Protein AF-A0A6V7LCH4-F1 (afdb_monomer_lite)

pLDDT: mean 82.29, std 14.33, range [41.88, 94.69]

Sequence (71 aa):
GADCSKSVCPVLCSSHGQYGGGVCHCEEGWKGAECDIPLGDCQVPDCNQHGQCVRGSCVCNPGWKGQFCED

Organism: NCBI:txid1563983

Radius of gyration: 16.6 Å; chains: 1; bounding box: 30×20×55 Å

Secondary structure (DSSP, 8-state):
----TT-----GGGGSEEEETTEEEEPTTEESTTS-EETTS-SSGGGGGTEEEETTEEEEPTT--SSSS--

Structure (mmCIF, N/CA/C/O backbone):
data_AF-A0A6V7LCH4-F1
#
_entry.id   AF-A0A6V7LCH4-F1
#
loop_
_atom_site.group_PDB
_atom_site.id
_atom_site.type_symbol
_atom_site.label_atom_id
_atom_site.label_alt_id
_atom_site.label_comp_id
_atom_site.label_asym_id
_atom_site.label_entity_id
_atom_site.label_seq_id
_atom_site.pdbx_PDB_ins_code
_atom_site.Cartn_x
_atom_site.Cartn_y
_atom_site.Cartn_z
_atom_site.occupancy
_atom_site.B_iso_or_equiv
_atom_site.auth_seq_id
_atom_site.auth_comp_id
_atom_site.auth_asym_id
_atom_site.auth_atom_id
_atom_site.pdbx_PDB_model_num
ATOM 1 N N . GLY A 1 1 ? 11.113 1.067 -40.704 1.00 41.88 1 GLY A N 1
ATOM 2 C CA . GLY A 1 1 ? 11.279 0.893 -39.251 1.00 41.88 1 GLY A CA 1
ATOM 3 C C . GLY A 1 1 ? 10.473 1.977 -38.592 1.00 41.88 1 GLY A C 1
ATOM 4 O O . GLY A 1 1 ? 10.638 3.119 -38.994 1.00 41.88 1 GLY A O 1
ATOM 5 N N . ALA A 1 2 ? 9.533 1.616 -37.721 1.00 42.53 2 ALA A N 1
ATOM 6 C CA . ALA A 1 2 ? 8.666 2.589 -37.070 1.00 42.53 2 ALA A CA 1
ATOM 7 C C . ALA A 1 2 ? 9.509 3.587 -36.263 1.00 42.53 2 ALA A C 1
ATOM 9 O O . ALA A 1 2 ? 10.448 3.208 -35.566 1.00 42.53 2 ALA A O 1
ATOM 10 N N . ASP A 1 3 ? 9.187 4.857 -36.460 1.00 47.62 3 ASP A N 1
ATOM 11 C CA . ASP A 1 3 ? 9.853 6.034 -35.928 1.00 47.62 3 ASP A CA 1
ATOM 12 C C . ASP A 1 3 ? 9.905 5.995 -34.387 1.00 47.62 3 ASP A C 1
ATOM 14 O O . ASP A 1 3 ? 8.878 6.001 -33.714 1.00 47.62 3 ASP A O 1
ATOM 18 N N . CYS A 1 4 ? 11.117 5.918 -33.825 1.00 59.97 4 CYS A N 1
ATOM 19 C CA . CYS A 1 4 ? 11.385 5.866 -32.379 1.00 59.97 4 CYS A CA 1
ATOM 20 C C . CYS A 1 4 ? 11.444 7.278 -31.749 1.00 59.97 4 CYS A C 1
ATOM 22 O O . CYS A 1 4 ? 12.042 7.478 -30.695 1.00 59.97 4 CYS A O 1
ATOM 24 N N . SER A 1 5 ? 10.864 8.301 -32.393 1.00 59.22 5 SER A N 1
ATOM 25 C CA . SER A 1 5 ? 10.973 9.700 -31.943 1.00 59.22 5 SER A CA 1
ATOM 26 C C . SER A 1 5 ? 9.879 10.116 -30.945 1.00 59.22 5 SER A C 1
ATOM 28 O O . SER A 1 5 ? 9.746 11.283 -30.576 1.00 59.22 5 SER A O 1
ATOM 30 N N . LYS A 1 6 ? 9.080 9.156 -30.469 1.00 51.50 6 LYS A N 1
ATOM 31 C CA . LYS A 1 6 ? 8.011 9.372 -29.485 1.00 51.50 6 LYS A CA 1
ATOM 32 C C . LYS A 1 6 ? 8.078 8.361 -28.344 1.00 51.50 6 LYS A C 1
ATOM 34 O O . LYS A 1 6 ? 7.048 7.909 -27.864 1.00 51.50 6 LYS A O 1
ATOM 39 N N . SER A 1 7 ? 9.270 8.031 -27.858 1.00 45.25 7 SER A N 1
ATOM 40 C CA . SER A 1 7 ? 9.409 7.301 -26.591 1.00 45.25 7 SER A CA 1
ATOM 41 C C . SER A 1 7 ? 9.203 8.239 -25.399 1.00 45.25 7 SER A C 1
ATOM 43 O O . SER A 1 7 ? 10.021 8.301 -24.488 1.00 45.25 7 SER A O 1
ATOM 45 N N . VAL A 1 8 ? 8.068 8.948 -25.366 1.00 45.81 8 VAL A N 1
ATOM 46 C CA . VAL A 1 8 ? 7.399 9.144 -24.078 1.00 45.81 8 VAL A CA 1
ATOM 47 C C . VAL A 1 8 ? 6.811 7.775 -23.782 1.00 45.81 8 VAL A C 1
ATOM 49 O O . VAL A 1 8 ? 5.637 7.516 -24.032 1.00 45.81 8 VAL A O 1
ATOM 52 N N . CYS A 1 9 ? 7.672 6.844 -23.369 1.00 48.84 9 CYS A N 1
ATOM 53 C CA . CYS A 1 9 ? 7.188 5.648 -22.717 1.00 48.84 9 CYS A CA 1
ATOM 54 C C . CYS A 1 9 ? 6.333 6.191 -21.567 1.00 48.84 9 CYS A C 1
ATOM 56 O O . CYS A 1 9 ? 6.876 6.980 -20.780 1.00 48.84 9 CYS A O 1
ATOM 58 N N . PRO A 1 10 ? 5.020 5.890 -21.489 1.00 54.12 10 PRO A N 1
ATOM 59 C CA . PRO A 1 10 ? 4.288 6.173 -20.261 1.00 54.12 10 PRO A CA 1
ATOM 60 C C . PRO A 1 10 ? 5.154 5.598 -19.152 1.00 54.12 10 PRO A C 1
ATOM 62 O O . PRO A 1 10 ? 5.688 4.506 -19.337 1.00 54.12 10 PRO A O 1
ATOM 65 N N . VAL A 1 11 ? 5.442 6.391 -18.122 1.00 61.53 11 VAL A N 1
ATOM 66 C CA . VAL A 1 11 ? 6.401 6.021 -17.082 1.00 61.53 11 VAL A CA 1
ATOM 67 C C . VAL A 1 11 ? 5.939 4.688 -16.487 1.00 61.53 11 VAL A C 1
ATOM 69 O O . VAL A 1 11 ? 5.051 4.661 -15.643 1.00 61.53 11 VAL A O 1
ATOM 72 N N . LEU A 1 12 ? 6.471 3.577 -17.004 1.00 71.88 12 LEU A N 1
ATOM 73 C CA . LEU A 1 12 ? 6.046 2.238 -16.627 1.00 71.88 12 LEU A CA 1
ATOM 74 C C . LEU A 1 12 ? 6.529 2.026 -15.202 1.00 71.88 12 LEU A C 1
ATOM 76 O O . LEU A 1 12 ? 7.695 2.304 -14.901 1.00 71.88 12 LEU A O 1
ATOM 80 N N . CYS A 1 13 ? 5.632 1.567 -14.334 1.00 80.12 13 CYS A N 1
ATOM 81 C CA . CYS A 1 13 ? 5.946 1.363 -12.925 1.00 80.12 13 CYS A CA 1
ATOM 82 C C . CYS A 1 13 ? 6.382 2.655 -12.210 1.00 80.12 13 CYS A C 1
ATOM 84 O O . CYS A 1 13 ? 7.235 2.614 -11.323 1.00 80.12 13 CYS A O 1
ATOM 86 N N . SER A 1 14 ? 5.870 3.813 -12.649 1.00 84.56 14 SER A N 1
ATOM 87 C CA . SER A 1 14 ? 6.103 5.125 -12.024 1.00 84.56 14 SER A CA 1
ATOM 88 C C . SER A 1 14 ? 7.578 5.486 -11.808 1.00 84.56 14 SER A C 1
ATOM 90 O O . SER A 1 14 ? 7.889 6.298 -10.947 1.00 84.56 14 SER A O 1
ATOM 92 N N . SER A 1 15 ? 8.506 4.905 -12.586 1.00 85.12 15 SER A N 1
ATOM 93 C CA . SER A 1 15 ? 9.968 5.019 -12.415 1.00 85.12 15 SER A CA 1
ATOM 94 C C . SER A 1 15 ? 10.495 4.519 -11.064 1.00 85.12 15 SER A C 1
ATOM 96 O O . SER A 1 15 ? 11.657 4.732 -10.737 1.00 85.12 15 SER A O 1
ATOM 98 N N . HIS A 1 16 ? 9.650 3.805 -10.325 1.00 87.25 16 HIS A N 1
ATOM 99 C CA . HIS A 1 16 ? 9.918 3.204 -9.023 1.00 87.25 16 HIS A CA 1
ATOM 100 C C . HIS A 1 16 ? 9.905 1.676 -9.108 1.00 87.25 16 HIS A C 1
ATOM 102 O O . HIS A 1 16 ? 9.646 0.978 -8.130 1.00 87.25 16 HIS A O 1
ATOM 108 N N . GLY A 1 17 ? 10.136 1.137 -10.302 1.00 87.50 17 GLY A N 1
ATOM 109 C CA . GLY A 1 17 ? 10.119 -0.291 -10.541 1.00 87.50 17 GLY A CA 1
ATOM 110 C C . GLY A 1 17 ? 10.612 -0.664 -11.927 1.00 87.50 17 GLY A C 1
ATOM 111 O O . GLY A 1 17 ? 10.791 0.175 -12.813 1.00 87.50 17 GLY A O 1
ATOM 112 N N . GLN A 1 18 ? 10.817 -1.961 -12.110 1.00 86.94 18 GLN A N 1
ATOM 113 C CA . GLN A 1 18 ? 11.229 -2.565 -13.366 1.00 86.94 18 GLN A CA 1
ATOM 114 C C . GLN A 1 18 ? 10.078 -3.378 -13.951 1.00 86.94 18 GLN A C 1
ATOM 116 O O . GLN A 1 18 ? 9.573 -4.309 -13.327 1.00 86.94 18 GLN A O 1
ATOM 121 N N . TYR A 1 19 ? 9.660 -3.032 -15.166 1.00 82.06 19 TYR A N 1
ATOM 122 C CA . TYR A 1 19 ? 8.626 -3.784 -15.864 1.00 82.06 19 TYR A CA 1
ATOM 123 C C . TYR A 1 19 ? 9.200 -5.077 -16.444 1.00 82.06 19 TYR A C 1
ATOM 125 O O . TYR A 1 19 ? 10.130 -5.045 -17.255 1.00 82.06 19 TYR A O 1
ATOM 133 N N . GLY A 1 20 ? 8.629 -6.215 -16.058 1.00 82.56 20 GLY A N 1
ATOM 134 C CA . GLY A 1 20 ? 9.052 -7.531 -16.521 1.00 82.56 20 GLY A CA 1
ATOM 135 C C . GLY A 1 20 ? 7.873 -8.492 -16.607 1.00 82.56 20 GLY A C 1
ATOM 136 O O . GLY A 1 20 ? 7.079 -8.602 -15.684 1.00 82.56 20 GLY A O 1
ATOM 137 N N . GLY A 1 21 ? 7.728 -9.191 -17.737 1.00 77.06 21 GLY A N 1
ATOM 138 C CA . GLY A 1 21 ? 6.759 -10.290 -17.859 1.00 77.06 21 GLY A CA 1
ATOM 139 C C . GLY A 1 21 ? 5.282 -9.908 -17.684 1.00 77.06 21 GLY A C 1
ATOM 140 O O . GLY A 1 21 ? 4.479 -10.779 -17.366 1.00 77.06 21 GLY A O 1
ATOM 141 N N . GLY A 1 22 ? 4.913 -8.638 -17.889 1.00 80.25 22 GLY A N 1
ATOM 142 C CA . GLY A 1 22 ? 3.534 -8.163 -17.726 1.00 80.25 22 GLY A CA 1
ATOM 143 C C . GLY A 1 22 ? 3.222 -7.540 -16.364 1.00 80.25 22 GLY A C 1
ATOM 144 O O . GLY A 1 22 ? 2.089 -7.115 -16.158 1.00 80.25 22 GLY A O 1
ATOM 145 N N . VAL A 1 23 ? 4.196 -7.470 -15.452 1.00 82.50 23 VAL A N 1
ATOM 146 C CA . VAL A 1 23 ? 4.034 -6.912 -14.104 1.00 82.50 23 VAL A CA 1
ATOM 147 C C . VAL A 1 23 ? 5.174 -5.949 -13.765 1.00 82.50 23 VAL A C 1
ATOM 149 O O . VAL A 1 23 ? 6.290 -6.066 -14.276 1.00 82.50 23 VAL A O 1
ATOM 152 N N . CYS A 1 24 ? 4.887 -4.980 -12.901 1.00 87.38 24 CYS A N 1
ATOM 153 C CA . CYS A 1 24 ? 5.889 -4.098 -12.328 1.00 87.38 24 CYS A CA 1
ATOM 154 C C . CYS A 1 24 ? 6.541 -4.722 -11.094 1.00 87.38 24 CYS A C 1
ATOM 156 O O . CYS A 1 24 ? 5.876 -5.052 -10.113 1.00 87.38 24 CYS A O 1
ATOM 158 N N . HIS A 1 25 ? 7.862 -4.851 -11.132 1.00 89.44 25 HIS A N 1
ATOM 159 C CA . HIS A 1 25 ? 8.672 -5.211 -9.978 1.00 89.44 25 HIS A CA 1
ATOM 160 C C . HIS A 1 25 ? 9.125 -3.934 -9.275 1.00 89.44 25 HIS A C 1
ATOM 162 O O . HIS A 1 25 ? 10.058 -3.277 -9.733 1.00 89.44 25 HIS A O 1
ATOM 168 N N . CYS A 1 26 ? 8.440 -3.565 -8.197 1.00 90.69 26 CYS A N 1
ATOM 169 C CA . CYS A 1 26 ? 8.716 -2.325 -7.479 1.00 90.69 26 CYS A CA 1
ATOM 170 C C . CYS A 1 26 ? 10.056 -2.351 -6.749 1.00 90.69 26 CYS A C 1
ATOM 172 O O . CYS A 1 26 ? 10.480 -3.384 -6.227 1.00 90.69 26 CYS A O 1
ATOM 174 N N . GLU A 1 27 ? 10.705 -1.191 -6.710 1.00 91.19 27 GLU A N 1
ATOM 175 C CA . GLU A 1 27 ? 11.883 -0.943 -5.894 1.00 91.19 27 GLU A CA 1
ATOM 176 C C . GLU A 1 27 ? 11.528 -0.939 -4.400 1.00 91.19 27 GLU A C 1
ATOM 178 O O . GLU A 1 27 ? 10.367 -0.802 -3.998 1.00 91.19 27 GLU A O 1
ATOM 183 N N . GLU A 1 28 ? 12.546 -1.104 -3.555 1.00 89.88 28 GLU A N 1
ATOM 184 C CA . GLU A 1 28 ? 12.367 -1.130 -2.107 1.00 89.88 28 GLU A CA 1
ATOM 185 C C . GLU A 1 28 ? 11.722 0.176 -1.617 1.00 89.88 28 GLU A C 1
ATOM 187 O O . GLU A 1 28 ? 12.208 1.273 -1.885 1.00 89.88 28 GLU A O 1
ATOM 192 N N . GLY A 1 29 ? 10.607 0.053 -0.894 1.00 89.62 29 GLY A N 1
ATOM 193 C CA . GLY A 1 29 ? 9.840 1.206 -0.426 1.00 89.62 29 GLY A CA 1
ATOM 194 C C . GLY A 1 29 ? 8.689 1.627 -1.341 1.00 89.62 29 GLY A C 1
ATOM 195 O O . GLY A 1 29 ? 7.991 2.572 -0.981 1.00 89.62 29 GLY A O 1
ATOM 196 N N . TRP A 1 30 ? 8.420 0.903 -2.432 1.00 91.25 30 TRP A N 1
ATOM 197 C CA . TRP A 1 30 ? 7.262 1.110 -3.309 1.00 91.25 30 TRP A CA 1
ATOM 198 C C . TRP A 1 30 ? 6.435 -0.167 -3.481 1.00 91.25 30 TRP A C 1
ATOM 200 O O . TRP A 1 30 ? 6.924 -1.288 -3.337 1.00 91.25 30 TRP A O 1
ATOM 210 N N . LYS A 1 31 ? 5.148 0.008 -3.758 1.00 88.00 31 LYS A N 1
ATOM 211 C CA . LYS A 1 31 ? 4.159 -1.046 -3.991 1.00 88.00 31 LYS A CA 1
ATOM 212 C C . LYS A 1 31 ? 3.059 -0.531 -4.922 1.00 88.00 31 LYS A C 1
ATOM 214 O O . LYS A 1 31 ? 3.069 0.620 -5.345 1.00 88.00 31 LYS A O 1
ATOM 219 N N . GLY A 1 32 ? 2.086 -1.391 -5.203 1.00 86.06 32 GLY A N 1
ATOM 220 C CA . GLY A 1 32 ? 1.022 -1.113 -6.165 1.00 86.06 32 GLY A CA 1
ATOM 221 C C . GLY A 1 32 ? 1.325 -1.726 -7.525 1.00 86.06 32 GLY A C 1
ATOM 222 O O . GLY A 1 32 ? 2.448 -2.147 -7.795 1.00 86.06 32 GLY A O 1
ATOM 223 N N . ALA A 1 33 ? 0.300 -1.811 -8.371 1.00 84.44 33 ALA A N 1
ATOM 224 C CA . ALA A 1 33 ? 0.433 -2.394 -9.704 1.00 84.44 33 ALA A CA 1
ATOM 225 C C . ALA A 1 33 ? 1.397 -1.591 -10.590 1.00 84.44 33 ALA A C 1
ATOM 227 O O . ALA A 1 33 ? 2.088 -2.183 -11.411 1.00 84.44 33 ALA A O 1
ATOM 228 N N . GLU A 1 34 ? 1.488 -0.278 -10.364 1.00 86.00 34 GLU A N 1
ATOM 229 C CA . GLU A 1 34 ? 2.355 0.637 -11.105 1.00 86.00 34 GLU A CA 1
ATOM 230 C C . GLU A 1 34 ? 3.469 1.217 -10.224 1.00 86.00 34 GLU A C 1
ATOM 232 O O . GLU A 1 34 ? 4.058 2.237 -10.580 1.00 86.00 34 GLU A O 1
ATOM 237 N N . CYS A 1 35 ? 3.770 0.591 -9.079 1.00 89.19 35 CYS A N 1
ATOM 238 C CA . CYS A 1 35 ? 4.771 1.071 -8.115 1.00 89.19 35 CYS A CA 1
ATOM 239 C C . CYS A 1 35 ? 4.604 2.553 -7.749 1.00 89.19 35 CYS A C 1
ATOM 241 O O . CYS A 1 35 ? 5.568 3.258 -7.473 1.00 89.19 35 CYS A O 1
ATOM 243 N N . ASP A 1 36 ? 3.365 3.023 -7.786 1.00 88.75 36 ASP A N 1
ATOM 244 C CA . ASP A 1 36 ? 2.950 4.401 -7.562 1.00 88.75 36 ASP A CA 1
ATOM 245 C C . ASP A 1 36 ? 2.666 4.686 -6.081 1.00 88.75 36 ASP A C 1
ATOM 247 O O . ASP A 1 36 ? 2.512 5.839 -5.682 1.00 88.75 36 ASP A O 1
ATOM 251 N N . ILE A 1 37 ? 2.625 3.638 -5.253 1.00 89.50 37 ILE A N 1
ATOM 252 C CA . ILE A 1 37 ? 2.232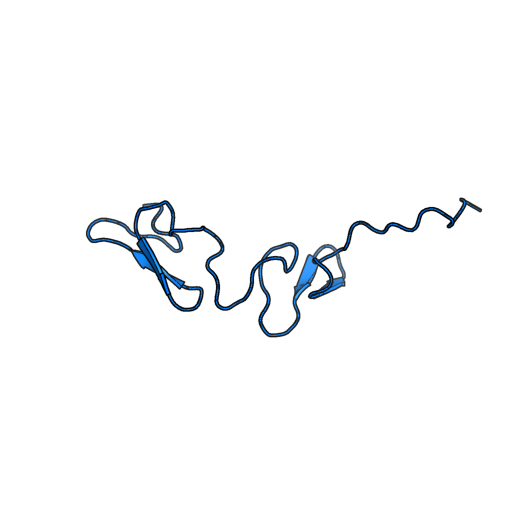 3.716 -3.850 1.00 89.50 37 ILE A CA 1
ATOM 253 C C . ILE A 1 37 ? 3.475 3.495 -2.987 1.00 89.50 37 ILE A C 1
ATOM 255 O O . ILE A 1 37 ? 4.049 2.404 -3.014 1.00 89.50 37 ILE A O 1
ATOM 259 N N . PRO A 1 38 ? 3.893 4.465 -2.164 1.00 89.50 38 PRO A N 1
ATOM 260 C CA . PRO A 1 38 ? 4.941 4.239 -1.180 1.00 89.50 38 PRO A CA 1
ATOM 261 C C . PRO A 1 38 ? 4.552 3.100 -0.232 1.00 89.50 38 PRO A C 1
ATOM 263 O O . PRO A 1 38 ? 3.411 2.993 0.214 1.00 89.50 38 PRO A O 1
ATOM 266 N N . LEU A 1 39 ? 5.499 2.242 0.138 1.00 85.94 39 LEU A N 1
ATOM 267 C CA . LEU A 1 39 ? 5.260 1.120 1.050 1.00 85.94 39 LEU A CA 1
ATOM 268 C C . LEU A 1 39 ? 4.682 1.602 2.391 1.00 85.94 39 LEU A C 1
ATOM 270 O O . LEU A 1 39 ? 3.844 0.916 2.976 1.00 85.94 39 LEU A O 1
ATOM 274 N N . GLY A 1 40 ? 5.115 2.789 2.834 1.00 86.12 40 GLY A N 1
ATOM 275 C CA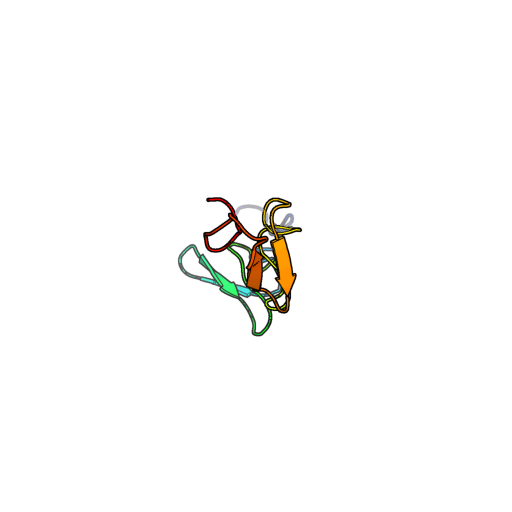 . GLY A 1 40 ? 4.650 3.473 4.041 1.00 86.12 40 GLY A CA 1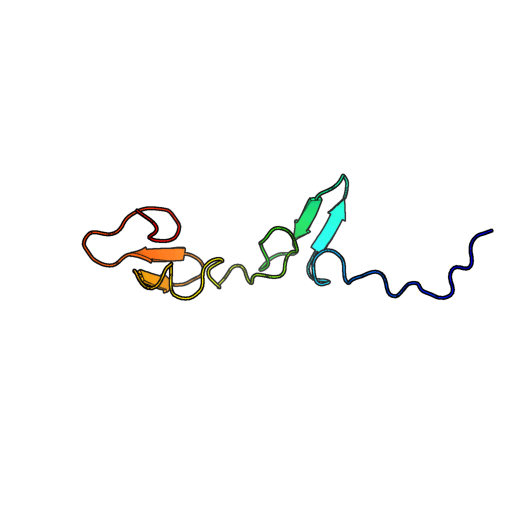
ATOM 276 C C . GLY A 1 40 ? 3.267 4.120 3.935 1.00 86.12 40 GLY A C 1
ATOM 277 O O . GLY A 1 40 ? 2.711 4.474 4.975 1.00 86.12 40 GLY A O 1
ATOM 278 N N . ASP A 1 41 ? 2.699 4.202 2.733 1.00 88.81 41 ASP A N 1
ATOM 279 C CA . ASP A 1 41 ? 1.365 4.738 2.474 1.00 88.81 41 ASP A CA 1
ATOM 280 C C . ASP A 1 41 ? 0.365 3.620 2.193 1.00 88.81 41 ASP A C 1
ATOM 282 O O . ASP A 1 41 ? 0.709 2.492 1.825 1.00 88.81 41 ASP A O 1
ATOM 286 N N . CYS A 1 42 ? -0.908 3.897 2.438 1.00 88.50 42 CYS A N 1
ATOM 287 C CA . CYS A 1 42 ? -1.972 2.936 2.199 1.00 88.50 42 CYS A CA 1
ATOM 288 C C . CYS A 1 42 ? -2.442 3.052 0.761 1.00 88.50 42 CYS A C 1
ATOM 290 O O . CYS A 1 42 ? -2.589 4.147 0.231 1.00 88.50 42 CYS A O 1
ATOM 292 N N . GLN A 1 43 ? -2.722 1.903 0.151 1.00 85.69 43 GLN A N 1
ATOM 293 C CA . GLN A 1 43 ? -3.269 1.857 -1.201 1.00 85.69 43 GLN A CA 1
ATOM 294 C C . GLN A 1 43 ? -4.643 2.524 -1.283 1.00 85.69 43 GLN A C 1
ATOM 296 O O . GLN A 1 43 ? -4.975 3.126 -2.298 1.00 85.69 43 GLN A O 1
ATOM 301 N N . VAL A 1 44 ? -5.425 2.438 -0.204 1.00 86.50 44 VAL A N 1
ATOM 302 C CA . VAL A 1 44 ? -6.677 3.174 -0.066 1.00 86.50 44 VAL A CA 1
ATOM 303 C C . VAL A 1 44 ? -6.442 4.359 0.873 1.00 86.50 44 VAL A C 1
ATOM 305 O O . VAL A 1 44 ? -6.173 4.132 2.061 1.00 86.50 44 VAL A O 1
ATOM 308 N N . PRO A 1 45 ? -6.532 5.608 0.380 1.00 81.25 45 PRO A N 1
ATOM 309 C CA . PRO A 1 45 ? -6.460 6.784 1.238 1.00 81.25 45 PRO A CA 1
ATOM 310 C C . PRO A 1 45 ? -7.596 6.741 2.265 1.00 81.25 45 PRO A C 1
ATOM 312 O O . PRO A 1 45 ? -8.717 6.339 1.952 1.00 81.25 45 PRO A O 1
ATOM 315 N N . ASP A 1 46 ? -7.274 7.073 3.516 1.00 83.88 46 ASP A N 1
ATOM 316 C CA . ASP A 1 46 ? -8.191 7.017 4.665 1.00 83.88 46 ASP A CA 1
ATOM 317 C C . ASP A 1 46 ? -8.871 5.655 4.902 1.00 83.88 46 ASP A C 1
ATOM 319 O O . ASP A 1 46 ? -9.838 5.579 5.656 1.00 83.88 46 ASP A O 1
ATOM 323 N N . CYS A 1 47 ? -8.383 4.566 4.290 1.00 90.44 47 CYS A N 1
ATOM 324 C CA . CYS A 1 47 ? -8.890 3.210 4.514 1.00 90.44 47 CYS A CA 1
ATOM 325 C C . CYS A 1 47 ? -10.422 3.135 4.387 1.00 90.44 47 CYS A C 1
ATOM 327 O O . CYS A 1 47 ? -11.126 2.843 5.352 1.00 90.44 47 CYS A O 1
ATOM 329 N N . ASN A 1 48 ? -10.934 3.515 3.211 1.00 91.31 48 ASN A N 1
ATOM 330 C CA . ASN A 1 48 ? -12.366 3.652 2.913 1.00 91.31 48 ASN A CA 1
ATOM 331 C C . ASN A 1 48 ? -13.113 4.637 3.833 1.00 91.31 48 ASN A C 1
ATOM 333 O O . ASN A 1 48 ? -14.316 4.514 4.024 1.00 91.31 48 ASN A O 1
ATOM 337 N N . GLN A 1 49 ? -12.413 5.620 4.414 1.00 92.00 49 GLN A N 1
ATOM 338 C CA . GLN A 1 49 ? -12.938 6.539 5.441 1.00 92.00 49 GLN A CA 1
ATOM 339 C C . GLN A 1 49 ? -13.401 5.831 6.725 1.00 92.00 49 GLN A C 1
ATOM 341 O O . GLN A 1 49 ? -14.023 6.429 7.606 1.00 92.00 49 GLN A O 1
ATOM 346 N N . HIS A 1 50 ? -13.079 4.547 6.843 1.00 93.62 50 HIS A N 1
ATOM 347 C CA . HIS A 1 50 ? -13.458 3.670 7.938 1.00 93.62 50 HIS A CA 1
ATOM 348 C C . HIS A 1 50 ? -12.257 3.280 8.789 1.00 93.62 50 HIS A C 1
ATOM 350 O O . HIS A 1 50 ? -12.365 2.425 9.664 1.00 93.62 50 HIS A O 1
ATOM 356 N N . GLY A 1 51 ? -11.112 3.914 8.567 1.00 92.88 51 GLY A N 1
ATOM 357 C CA . GLY A 1 51 ? -9.913 3.686 9.341 1.00 92.88 51 GLY A CA 1
ATOM 358 C C . GLY A 1 51 ? -8.902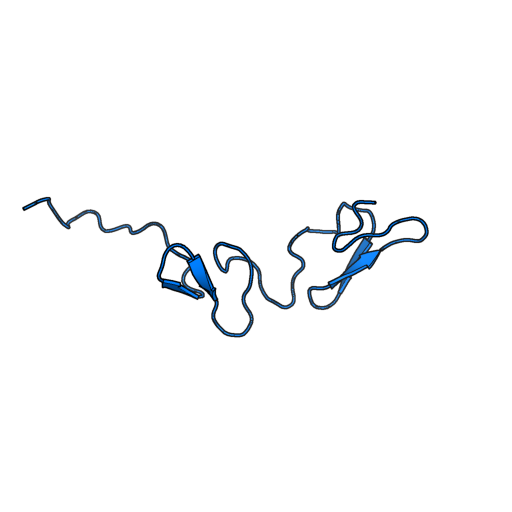 4.800 9.158 1.00 92.88 51 GLY A C 1
ATOM 359 O O . GLY A 1 51 ? -9.195 5.866 8.622 1.00 92.88 51 GLY A O 1
ATOM 360 N N . GLN A 1 52 ? -7.692 4.542 9.627 1.00 91.44 52 GLN A N 1
ATOM 361 C CA . GLN A 1 52 ? -6.557 5.431 9.452 1.00 91.44 52 GLN A CA 1
ATOM 362 C C . GLN A 1 52 ? -5.387 4.656 8.870 1.00 91.44 52 GLN A C 1
ATOM 364 O O . GLN A 1 52 ? -5.110 3.523 9.270 1.00 91.44 52 GLN A O 1
ATOM 369 N N . CYS A 1 53 ? -4.679 5.284 7.935 1.00 91.06 53 CYS A N 1
ATOM 370 C CA . CYS A 1 53 ? -3.461 4.706 7.404 1.00 91.06 53 CYS A CA 1
ATOM 371 C C . CYS A 1 53 ? -2.310 4.871 8.397 1.00 91.06 53 CYS A C 1
ATOM 373 O O . CYS A 1 53 ? -1.946 5.991 8.759 1.00 91.06 53 CYS A O 1
ATOM 375 N N . VAL A 1 54 ? -1.702 3.760 8.808 1.00 89.44 54 VAL A N 1
ATOM 376 C CA . VAL A 1 54 ? -0.551 3.749 9.711 1.00 89.44 54 VAL A CA 1
ATOM 377 C C . VAL A 1 54 ? 0.531 2.849 9.121 1.00 89.44 54 VAL A C 1
ATOM 379 O O . VAL A 1 54 ? 0.398 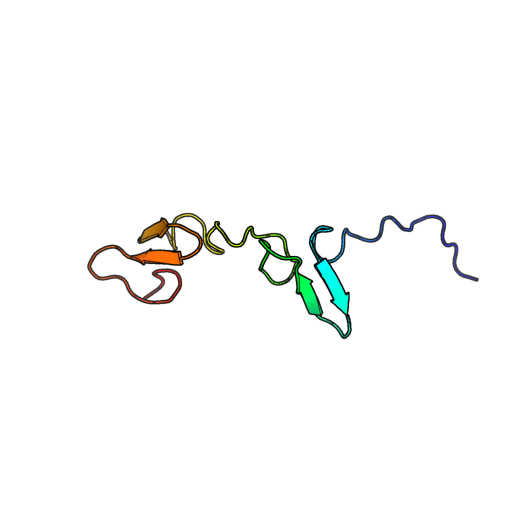1.628 9.097 1.00 89.44 54 VAL A O 1
ATOM 382 N N . ARG A 1 55 ? 1.633 3.454 8.651 1.00 86.44 55 ARG A N 1
ATOM 383 C CA . ARG A 1 55 ? 2.807 2.750 8.085 1.00 86.44 55 ARG A CA 1
ATOM 384 C C . ARG A 1 55 ? 2.430 1.767 6.966 1.00 86.44 55 ARG A C 1
ATOM 386 O O . ARG A 1 55 ? 2.900 0.632 6.935 1.00 86.44 55 ARG A O 1
ATOM 393 N N . GLY A 1 56 ? 1.542 2.200 6.079 1.00 87.19 56 GLY A N 1
ATOM 394 C CA . GLY A 1 56 ? 1.101 1.438 4.918 1.00 87.19 56 GLY A CA 1
ATOM 395 C C . GLY A 1 56 ? 0.087 0.339 5.201 1.00 87.19 56 GLY A C 1
ATOM 396 O O . GLY A 1 56 ? -0.248 -0.410 4.282 1.00 87.19 56 GLY A O 1
ATOM 397 N N . SER A 1 57 ? -0.396 0.252 6.442 1.00 88.06 57 SER A N 1
ATOM 398 C CA . SER A 1 57 ? -1.460 -0.653 6.871 1.00 88.06 57 SER A CA 1
ATOM 399 C C . SER A 1 57 ? -2.664 0.142 7.360 1.00 88.06 57 SER A C 1
ATOM 401 O O . SER A 1 57 ? -2.515 1.157 8.040 1.00 88.06 57 SER A O 1
ATOM 403 N N . CYS A 1 58 ? -3.860 -0.334 7.034 1.00 91.94 58 CYS A N 1
ATOM 404 C CA . CYS A 1 58 ? -5.093 0.289 7.482 1.00 91.94 58 CYS A CA 1
ATOM 405 C C . CYS A 1 58 ? -5.483 -0.182 8.881 1.00 91.94 58 CYS A C 1
ATOM 407 O O . CYS A 1 58 ? -5.629 -1.377 9.132 1.00 91.94 58 CYS A O 1
ATOM 409 N N . VAL A 1 59 ? -5.661 0.773 9.791 1.00 92.56 59 VAL A N 1
ATOM 410 C CA . VAL A 1 59 ? -6.201 0.539 11.132 1.00 92.56 59 VAL A CA 1
ATOM 411 C C . VAL A 1 59 ? -7.676 0.907 11.113 1.00 92.56 59 VAL A C 1
ATOM 413 O O . VAL A 1 59 ? -8.020 2.086 11.065 1.00 92.56 59 VAL A O 1
ATOM 416 N N . CYS A 1 60 ? -8.542 -0.102 11.122 1.00 94.69 60 CYS A N 1
ATOM 417 C CA . CYS A 1 60 ? -9.983 0.090 11.004 1.00 94.69 60 CYS A CA 1
ATOM 418 C C . CYS A 1 60 ? -10.625 0.585 12.299 1.00 94.69 60 CYS A C 1
ATOM 420 O O . CYS A 1 60 ? -10.242 0.192 13.404 1.00 94.69 60 CYS A O 1
ATOM 422 N N . ASN A 1 61 ? -11.640 1.431 12.144 1.00 94.19 61 ASN A N 1
ATOM 423 C CA . ASN A 1 61 ? -12.507 1.874 13.221 1.00 94.19 61 ASN A CA 1
ATOM 424 C C . ASN A 1 61 ? -13.340 0.697 13.761 1.00 94.19 61 ASN A C 1
ATOM 426 O O . ASN A 1 61 ? -13.593 -0.275 13.043 1.00 94.19 61 ASN A O 1
ATOM 430 N N . PRO A 1 62 ? -13.815 0.772 15.018 1.00 93.75 62 PRO A N 1
ATOM 431 C CA . PRO A 1 62 ? -14.626 -0.284 15.611 1.00 93.75 62 PRO A CA 1
ATOM 432 C C . PRO A 1 62 ? -15.864 -0.594 14.760 1.00 93.75 62 PRO A C 1
ATOM 434 O O . PRO A 1 62 ? -16.666 0.295 14.485 1.00 93.75 62 PRO A O 1
ATOM 437 N N . GLY A 1 63 ? -16.021 -1.862 14.376 1.00 93.56 63 GLY A N 1
ATOM 438 C CA . GLY A 1 63 ? -17.114 -2.328 13.517 1.00 93.56 63 GLY A CA 1
ATOM 439 C C . GLY A 1 63 ? -16.704 -2.608 12.072 1.00 93.56 63 GLY A C 1
ATOM 440 O O . GLY A 1 63 ? -17.408 -3.373 11.428 1.00 93.56 63 GLY A O 1
ATOM 441 N N . TRP A 1 64 ? -15.554 -2.091 11.625 1.00 94.31 64 TRP A N 1
ATOM 442 C CA . TRP A 1 64 ? -15.017 -2.300 10.279 1.00 94.31 64 TRP A CA 1
ATOM 443 C C . TRP A 1 64 ? -13.869 -3.311 10.256 1.00 94.31 64 TRP A C 1
ATOM 445 O O . TRP A 1 64 ? -13.101 -3.439 11.218 1.00 94.31 64 TRP A O 1
ATOM 455 N N . LYS A 1 65 ? -13.757 -4.043 9.153 1.00 89.69 65 LYS A N 1
ATOM 456 C CA . LYS A 1 65 ? -12.813 -5.136 8.913 1.00 89.69 65 LYS A CA 1
ATOM 457 C C . LYS A 1 65 ? -12.357 -5.129 7.450 1.00 89.69 65 LYS A C 1
ATOM 459 O O . LYS A 1 65 ? -12.785 -4.318 6.638 1.00 89.69 65 LYS A O 1
ATOM 464 N N . GLY A 1 66 ? -11.436 -6.030 7.124 1.00 90.12 66 GLY A N 1
ATOM 465 C CA . GLY A 1 66 ? -10.814 -6.102 5.802 1.00 90.12 66 GLY A CA 1
ATOM 466 C C . GLY A 1 66 ? -9.450 -5.417 5.756 1.00 90.12 66 GLY A C 1
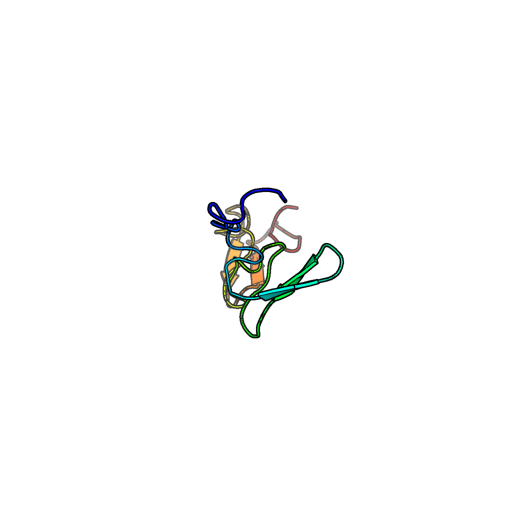ATOM 467 O O . GLY A 1 66 ? -9.030 -4.758 6.709 1.00 90.12 66 GLY A O 1
ATOM 468 N N . GLN A 1 67 ? -8.731 -5.613 4.652 1.00 87.62 67 GLN A N 1
ATOM 469 C CA . GLN A 1 67 ? -7.383 -5.060 4.479 1.00 87.62 67 GLN A CA 1
ATOM 470 C C . GLN A 1 67 ? -7.424 -3.538 4.344 1.00 87.62 67 GLN A C 1
ATOM 472 O O . GLN A 1 67 ? -6.460 -2.864 4.712 1.00 87.62 67 GLN A O 1
ATOM 477 N N . PHE A 1 68 ? -8.537 -3.005 3.841 1.00 89.81 68 PHE A N 1
ATOM 478 C CA . PHE A 1 68 ? -8.736 -1.575 3.659 1.00 89.81 68 PHE A CA 1
ATOM 479 C C . PHE A 1 68 ? -9.955 -1.038 4.415 1.00 89.81 68 PHE A C 1
ATOM 481 O O . PHE A 1 68 ? -10.401 0.063 4.113 1.00 89.81 68 PHE A O 1
ATOM 488 N N . CYS A 1 69 ? -10.474 -1.768 5.409 1.00 92.62 69 CYS A N 1
ATOM 489 C CA . CYS A 1 69 ? -11.674 -1.384 6.171 1.00 92.62 69 CYS A CA 1
ATOM 490 C C . CYS A 1 69 ? -12.935 -1.283 5.295 1.00 92.62 69 CYS A C 1
ATOM 492 O O . CYS A 1 69 ? -13.746 -0.367 5.437 1.00 92.62 69 CYS A O 1
ATOM 494 N N . GLU A 1 70 ? -13.051 -2.200 4.335 1.00 91.94 70 GLU A N 1
ATOM 495 C CA . GLU A 1 70 ? -14.156 -2.255 3.375 1.00 91.94 70 GLU A CA 1
ATOM 496 C C . GLU A 1 70 ? -15.374 -3.062 3.855 1.00 91.94 70 GLU A C 1
ATOM 498 O O . GLU A 1 70 ? -16.417 -2.992 3.207 1.00 91.94 70 GLU A O 1
ATOM 503 N N . ASP A 1 71 ? -15.242 -3.807 4.958 1.00 88.00 71 ASP A N 1
ATOM 504 C CA . ASP A 1 71 ? -16.226 -4.791 5.442 1.00 88.00 71 ASP A CA 1
ATOM 505 C C . ASP A 1 71 ? -16.806 -4.430 6.815 1.00 88.00 71 ASP A C 1
ATOM 507 O O . ASP A 1 71 ? -16.018 -3.979 7.681 1.00 88.00 71 ASP A O 1
#

Foldseek 3Di:
DPDPPPPPVVLALVVQFDDDDNFTHGHPQFDDRSSPAGQQFAPDDCLVVQAHRGRHFTDGDPPFDDRSSPD

InterPro domains:
  IPR000742 EGF-like domain [PS00022] (24-35)
  IPR000742 EGF-like domain [PS00022] (58-69)
  IPR000742 EGF-like domain [PS01186] (24-35)
  IPR000742 EGF-like domain [PS01186] (58-69)
  IPR000742 EGF-like domain [SM00181] (3-36)
  IPR000742 EGF-like domain [SM00181] (41-70)
  IPR051216 Teneurin [PTHR11219] (1-70)